Protein AF-A0A8T6G658-F1 (afdb_monomer)

Nearest PDB structures (foldseek):
  6ltl-assembly1_B  TM=3.794E-01  e=1.630E+00  Equus caballus
  6q6p-assembly1_A  TM=4.910E-01  e=5.838E+00  Dissostichus mawsoni

Solvent-accessible surface area (backbone atoms only — not comparable to full-atom values): 6746 Å² total; per-residue (Å²): 136,85,79,72,82,79,75,60,61,68,60,55,50,51,52,49,51,52,50,53,49,52,53,50,50,53,49,49,53,52,50,51,52,50,52,51,46,63,65,47,41,76,64,48,48,58,54,51,52,48,53,52,52,51,53,51,49,54,53,51,51,54,52,50,63,68,46,56,98,50,83,91,45,76,64,54,39,47,52,54,39,45,58,52,26,66,76,32,46,92,84,24,80,54,43,92,72,26,81,63,50,62,60,44,28,58,50,52,50,51,52,55,63,62,70,76,107

Radius of gyration: 29.32 Å; Cα contacts (8 Å, |Δi|>4): 36; chains: 1; bounding box: 66×46×71 Å

Foldseek 3Di:
DDDDPPPPVVVVVVVVVVVVVVVVVVVVVVVVVVVVCVVCCVVVVVVVVVVVVVVVVVLLCQLCVQCVPPDDDLVSLLVSLLVVCVVCCVVAVPRNPGPCSVVSSVVSVVSVVVVVD

Mean predicted aligned error: 12.68 Å

pLDDT: mean 80.24, std 12.01, range [38.59, 91.5]

Structure (mmCIF, N/CA/C/O backbone):
data_AF-A0A8T6G658-F1
#
_entry.id   AF-A0A8T6G658-F1
#
loop_
_atom_site.group_PDB
_atom_site.id
_atom_site.type_symbol
_atom_site.label_atom_id
_atom_site.label_alt_id
_atom_site.label_comp_id
_atom_site.label_asym_id
_atom_site.label_entity_id
_atom_site.label_seq_id
_atom_site.pdbx_PDB_ins_code
_atom_site.Cartn_x
_atom_site.Cartn_y
_atom_site.Cartn_z
_atom_site.occupancy
_atom_site.B_iso_or_equiv
_atom_site.auth_seq_id
_atom_site.auth_comp_id
_atom_site.auth_asym_id
_atom_site.auth_atom_id
_atom_site.pdbx_PDB_model_num
ATOM 1 N N . MET A 1 1 ? 52.894 -33.461 -48.779 1.00 38.59 1 MET A N 1
ATOM 2 C CA . MET A 1 1 ? 52.624 -32.011 -48.885 1.00 38.59 1 MET A CA 1
ATOM 3 C C . MET A 1 1 ? 51.456 -31.682 -47.970 1.00 38.59 1 MET A C 1
ATOM 5 O O . MET A 1 1 ? 50.315 -31.942 -48.333 1.00 38.59 1 MET A O 1
ATOM 9 N N . SER A 1 2 ? 51.746 -31.212 -46.758 1.00 46.56 2 SER A N 1
ATOM 10 C CA . SER A 1 2 ? 50.733 -30.843 -45.764 1.00 46.56 2 SER A CA 1
ATOM 11 C C . SER A 1 2 ? 50.187 -29.459 -46.110 1.00 46.56 2 SER A C 1
ATOM 13 O O . SER A 1 2 ? 50.936 -28.488 -46.097 1.00 46.56 2 SER A O 1
ATOM 15 N N . ARG A 1 3 ? 48.909 -29.375 -46.493 1.00 52.28 3 ARG A N 1
ATOM 16 C CA . ARG A 1 3 ? 48.210 -28.097 -46.674 1.00 52.28 3 ARG A CA 1
ATOM 17 C C . ARG A 1 3 ? 47.861 -27.567 -45.286 1.00 52.28 3 ARG A C 1
ATOM 19 O O . ARG A 1 3 ? 47.031 -28.163 -44.605 1.00 52.28 3 ARG A O 1
ATOM 26 N N . GLU A 1 4 ? 48.517 -26.494 -44.857 1.00 60.88 4 GLU A N 1
ATOM 27 C CA . GLU A 1 4 ? 48.079 -25.737 -43.684 1.00 60.88 4 GLU A CA 1
ATOM 28 C C . GLU A 1 4 ? 46.645 -25.226 -43.904 1.00 60.88 4 GLU A C 1
ATOM 30 O O . GLU A 1 4 ? 46.299 -24.842 -45.028 1.00 60.88 4 GLU A O 1
ATOM 35 N N . PRO A 1 5 ? 45.791 -25.219 -42.865 1.00 54.44 5 PRO A N 1
ATOM 36 C CA . PRO A 1 5 ? 44.478 -24.611 -42.965 1.00 54.44 5 PRO A CA 1
ATOM 37 C C . PRO A 1 5 ? 44.678 -23.104 -43.113 1.00 54.44 5 PRO A C 1
ATOM 39 O O . PRO A 1 5 ? 45.115 -22.421 -42.187 1.00 54.44 5 PRO A O 1
ATOM 42 N N . GLN A 1 6 ? 44.385 -22.596 -44.306 1.00 55.47 6 GLN A N 1
ATOM 43 C CA . GLN A 1 6 ? 44.381 -21.177 -44.623 1.00 55.47 6 GLN A CA 1
ATOM 44 C C . GLN A 1 6 ? 43.380 -20.491 -43.680 1.00 55.47 6 GLN A C 1
ATOM 46 O O . GLN A 1 6 ? 42.170 -20.569 -43.876 1.00 55.47 6 GLN A O 1
ATOM 51 N N . ARG A 1 7 ? 43.879 -19.903 -42.586 1.00 58.94 7 ARG A N 1
ATOM 52 C CA . ARG A 1 7 ? 43.074 -19.138 -41.627 1.00 58.94 7 ARG A CA 1
ATOM 53 C C . ARG A 1 7 ? 42.443 -17.973 -42.382 1.00 58.94 7 ARG A C 1
ATOM 55 O O . ARG A 1 7 ? 43.141 -17.037 -42.774 1.00 58.94 7 ARG A O 1
ATOM 62 N N . ASP A 1 8 ? 41.133 -18.050 -42.595 1.00 67.44 8 ASP A N 1
ATOM 63 C CA . ASP A 1 8 ? 40.344 -17.027 -43.275 1.00 67.44 8 ASP A CA 1
ATOM 64 C C . ASP A 1 8 ? 40.245 -15.776 -42.394 1.00 67.44 8 ASP A C 1
ATOM 66 O O . ASP A 1 8 ? 39.262 -15.538 -41.692 1.00 67.44 8 ASP A O 1
ATOM 70 N N . TRP A 1 9 ? 41.294 -14.955 -42.425 1.00 64.00 9 TRP A N 1
ATOM 71 C CA . TRP A 1 9 ? 41.394 -13.687 -41.701 1.00 64.00 9 TRP A CA 1
ATOM 72 C C . TRP A 1 9 ? 40.197 -12.766 -41.972 1.00 64.00 9 TRP A C 1
ATOM 74 O O . TRP A 1 9 ? 39.808 -11.997 -41.103 1.00 64.00 9 TRP A O 1
ATOM 84 N N . ARG A 1 10 ? 39.559 -12.883 -43.145 1.00 63.84 10 ARG A N 1
ATOM 85 C CA . ARG A 1 10 ? 38.335 -12.147 -43.492 1.00 63.84 10 ARG A CA 1
ATOM 86 C C . ARG A 1 10 ? 37.143 -12.537 -42.623 1.00 63.84 10 ARG A C 1
ATOM 88 O O . ARG A 1 10 ? 36.376 -11.661 -42.242 1.00 63.84 10 ARG A O 1
ATOM 95 N N . SER A 1 11 ? 36.996 -13.821 -42.294 1.00 63.00 11 SER A N 1
ATOM 96 C CA . SER A 1 11 ? 35.934 -14.297 -41.399 1.00 63.00 11 SER A CA 1
ATOM 97 C C . SER A 1 11 ? 36.177 -13.878 -39.948 1.00 63.00 11 SER A C 1
ATOM 99 O O . SER A 1 11 ? 35.231 -13.518 -39.254 1.00 63.00 11 SER A O 1
ATOM 101 N N . GLU A 1 12 ? 37.439 -13.840 -39.511 1.00 62.66 12 GLU A N 1
ATOM 102 C CA . GLU A 1 12 ? 37.810 -13.379 -38.169 1.00 62.66 12 GLU A CA 1
ATOM 103 C C . GLU A 1 12 ? 37.605 -11.861 -38.035 1.00 62.66 12 GLU A C 1
ATOM 105 O O . GLU A 1 12 ? 37.021 -11.413 -37.054 1.00 62.66 12 GLU A O 1
ATOM 110 N N . VAL A 1 13 ? 37.995 -11.074 -39.050 1.00 66.19 13 VAL A N 1
ATOM 111 C CA . VAL A 1 13 ? 37.740 -9.624 -39.106 1.00 66.19 13 VAL A CA 1
ATOM 112 C C . VAL A 1 13 ? 36.244 -9.341 -39.153 1.00 66.19 13 VAL A C 1
ATOM 114 O O . VAL A 1 13 ? 35.778 -8.535 -38.359 1.00 66.19 13 VAL A O 1
ATOM 117 N N . ALA A 1 14 ? 35.477 -10.045 -39.994 1.00 64.25 14 ALA A N 1
ATOM 118 C CA . ALA A 1 14 ? 34.025 -9.902 -40.025 1.00 64.25 14 ALA A CA 1
ATOM 119 C C . ALA A 1 14 ? 33.410 -10.219 -38.655 1.00 64.25 14 ALA A C 1
ATOM 121 O O . ALA A 1 14 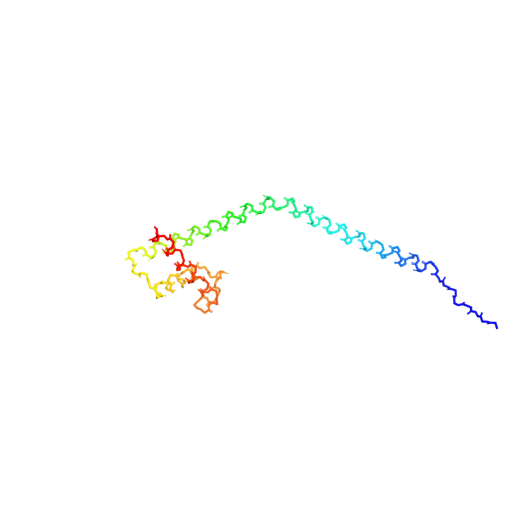? 32.610 -9.438 -38.163 1.00 64.25 14 ALA A O 1
ATOM 122 N N . ARG A 1 15 ? 33.834 -11.304 -37.989 1.00 63.41 15 ARG A N 1
ATOM 123 C CA . ARG A 1 15 ? 33.343 -11.676 -36.652 1.00 63.41 15 ARG A CA 1
ATOM 124 C C . ARG A 1 15 ? 33.699 -10.641 -35.583 1.00 63.41 15 ARG A C 1
ATOM 126 O O . ARG A 1 15 ? 32.874 -10.375 -34.708 1.00 63.41 15 ARG A O 1
ATOM 133 N N . LEU A 1 16 ? 34.900 -10.067 -35.641 1.00 62.28 16 LEU A N 1
ATOM 134 C CA . LEU A 1 16 ? 35.332 -8.993 -34.746 1.00 62.28 16 LEU A CA 1
ATOM 135 C C . LEU A 1 16 ? 34.516 -7.717 -34.979 1.00 62.28 16 LEU A C 1
ATOM 137 O O . LEU A 1 16 ? 34.085 -7.105 -34.008 1.00 62.28 16 LEU A O 1
ATOM 141 N N . ASP A 1 17 ? 34.222 -7.377 -36.234 1.00 61.38 17 ASP A N 1
ATOM 142 C CA . ASP A 1 17 ? 33.406 -6.213 -36.595 1.00 61.38 17 ASP A CA 1
ATOM 143 C C . ASP A 1 17 ? 31.950 -6.377 -36.134 1.00 61.38 17 ASP A C 1
ATOM 145 O O . ASP A 1 17 ? 31.368 -5.460 -35.548 1.00 61.38 17 ASP A O 1
ATOM 149 N N . THR A 1 18 ? 31.360 -7.569 -36.302 1.00 61.47 18 THR A N 1
ATOM 150 C CA . THR A 1 18 ? 30.014 -7.861 -35.783 1.00 61.47 18 THR A CA 1
ATOM 151 C C . THR A 1 18 ? 29.991 -7.814 -34.258 1.00 61.47 18 THR A C 1
ATOM 153 O O . THR A 1 18 ? 29.065 -7.252 -33.679 1.00 61.47 18 THR A O 1
ATOM 156 N N . SER A 1 19 ? 31.011 -8.365 -33.591 1.00 61.03 19 SER A N 1
ATOM 157 C CA . SER A 1 19 ? 31.094 -8.375 -32.122 1.00 61.03 19 SER A CA 1
ATOM 158 C C . SER A 1 19 ? 31.255 -6.959 -31.558 1.00 61.03 19 SER A C 1
ATOM 160 O O . SER A 1 19 ? 30.515 -6.576 -30.653 1.00 61.03 19 SER A O 1
ATOM 162 N N . ALA A 1 20 ? 32.129 -6.146 -32.158 1.00 59.84 20 ALA A N 1
ATOM 16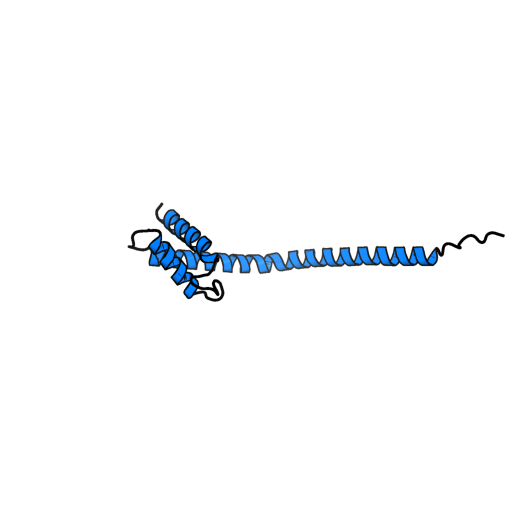3 C CA . ALA A 1 20 ? 32.301 -4.739 -31.804 1.00 59.84 20 ALA A CA 1
ATOM 164 C C . ALA A 1 20 ? 31.025 -3.923 -32.072 1.00 59.84 20 ALA A C 1
ATOM 166 O O . ALA A 1 20 ? 30.638 -3.081 -31.262 1.00 59.84 20 ALA A O 1
ATOM 167 N N . SER A 1 21 ? 30.315 -4.209 -33.168 1.00 60.16 21 SER A N 1
ATOM 168 C CA . SER A 1 21 ? 29.029 -3.576 -33.484 1.00 60.16 21 SER A CA 1
ATOM 169 C C . SER A 1 21 ? 27.939 -3.944 -32.470 1.00 60.16 21 SER A C 1
ATOM 171 O O . SER A 1 21 ? 27.174 -3.077 -32.047 1.00 60.16 21 SER A O 1
ATOM 173 N N . HIS A 1 22 ? 27.888 -5.201 -32.018 1.00 58.12 22 HIS A N 1
ATOM 174 C CA . HIS A 1 22 ? 26.960 -5.648 -30.976 1.00 58.12 22 HIS A CA 1
ATOM 175 C C . HIS A 1 22 ? 27.242 -4.999 -29.613 1.00 58.12 22 HIS A C 1
ATOM 177 O O . HIS A 1 22 ? 26.300 -4.584 -28.931 1.00 58.12 22 HIS A O 1
ATOM 183 N N . GLU A 1 23 ? 28.511 -4.857 -29.222 1.00 60.25 23 GLU A N 1
ATOM 184 C CA . GLU A 1 23 ? 28.893 -4.149 -27.992 1.00 60.25 23 GLU A CA 1
ATOM 185 C C . GLU A 1 23 ? 28.534 -2.660 -28.052 1.00 60.25 23 GLU A C 1
ATOM 187 O O . GLU A 1 23 ? 28.013 -2.099 -27.082 1.0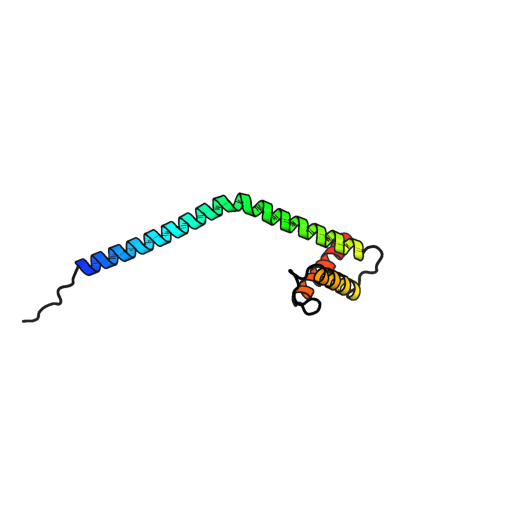0 60.25 23 GLU A O 1
ATOM 192 N N . ASN A 1 24 ? 28.734 -2.024 -29.208 1.00 62.72 24 ASN A N 1
ATOM 193 C CA . ASN A 1 24 ? 28.431 -0.609 -29.405 1.00 62.72 24 ASN A CA 1
ATOM 194 C C . ASN A 1 24 ? 26.912 -0.343 -29.393 1.00 62.72 24 ASN A C 1
ATOM 196 O O . ASN A 1 24 ? 26.449 0.595 -28.740 1.00 62.72 24 ASN A O 1
ATOM 200 N N . LEU A 1 25 ? 26.112 -1.223 -30.010 1.00 62.84 25 LEU A N 1
ATOM 201 C CA . LEU A 1 25 ? 24.645 -1.173 -29.950 1.00 62.84 25 LEU A CA 1
ATOM 202 C C . LEU A 1 25 ? 24.121 -1.362 -28.521 1.00 62.84 25 LEU A C 1
ATOM 204 O O . LEU A 1 25 ? 23.260 -0.605 -28.072 1.00 62.84 25 LEU A O 1
ATOM 208 N N . ASN A 1 26 ? 24.656 -2.331 -27.775 1.00 69.81 26 ASN A N 1
ATOM 209 C CA . ASN A 1 26 ? 24.239 -2.569 -26.392 1.00 69.81 26 ASN A CA 1
ATOM 210 C C . ASN A 1 26 ? 24.601 -1.381 -25.477 1.00 69.81 26 ASN A C 1
ATOM 212 O O . ASN A 1 26 ? 23.815 -0.967 -24.617 1.00 69.81 26 ASN A O 1
ATOM 216 N N . THR A 1 27 ? 25.762 -0.769 -25.717 1.00 72.88 27 THR A N 1
ATOM 217 C CA . THR A 1 27 ? 26.212 0.439 -25.015 1.00 72.88 27 THR A CA 1
ATOM 218 C C . THR A 1 27 ? 25.312 1.635 -25.334 1.00 72.88 27 THR A C 1
ATOM 220 O O . THR A 1 27 ? 24.847 2.308 -24.412 1.00 72.88 27 THR A O 1
ATOM 223 N N . GLN A 1 28 ? 24.962 1.859 -26.604 1.00 76.94 28 GLN A N 1
ATOM 224 C CA . GLN A 1 28 ? 24.029 2.919 -27.005 1.00 76.94 28 GLN A CA 1
ATOM 225 C C . GLN A 1 28 ? 22.630 2.736 -26.412 1.00 76.94 28 GLN A C 1
ATOM 227 O O . GLN A 1 28 ? 22.066 3.693 -25.885 1.00 76.94 28 GLN A O 1
ATOM 232 N N . VAL A 1 29 ? 22.078 1.520 -26.434 1.00 78.38 29 VAL A N 1
ATOM 233 C CA . VAL A 1 29 ? 20.767 1.228 -25.829 1.00 78.38 29 VAL A CA 1
ATOM 234 C C . VAL A 1 29 ? 20.798 1.485 -24.324 1.00 78.38 29 VAL A C 1
ATOM 236 O O . VAL A 1 29 ? 19.863 2.065 -23.767 1.00 78.38 29 VAL A O 1
ATOM 239 N N . THR A 1 30 ? 21.889 1.107 -23.657 1.00 77.50 30 THR A N 1
ATOM 240 C CA . THR A 1 30 ? 22.064 1.348 -22.222 1.00 77.50 30 THR A CA 1
ATOM 241 C C . THR A 1 30 ? 22.129 2.844 -21.917 1.00 77.50 30 THR A C 1
ATOM 243 O O . THR A 1 30 ? 21.408 3.310 -21.032 1.00 77.50 30 THR A O 1
ATOM 246 N N . ILE A 1 31 ? 22.917 3.612 -22.675 1.00 83.81 31 ILE A N 1
ATOM 247 C CA . ILE A 1 31 ? 23.024 5.073 -22.539 1.00 83.81 31 ILE A CA 1
ATOM 248 C C . ILE A 1 31 ? 21.670 5.742 -22.797 1.00 83.81 31 ILE A C 1
ATOM 250 O O . ILE A 1 31 ? 21.217 6.549 -21.987 1.00 83.81 31 ILE A O 1
ATOM 254 N N . PHE A 1 32 ? 20.975 5.365 -23.871 1.00 84.00 32 PHE A N 1
ATOM 255 C CA . PHE A 1 32 ? 19.667 5.920 -24.213 1.00 84.00 32 PHE A CA 1
ATOM 256 C C . PHE A 1 32 ? 18.621 5.631 -23.131 1.00 84.00 32 PHE A C 1
ATOM 258 O O . PHE A 1 32 ? 17.863 6.520 -22.742 1.00 84.00 32 PHE A O 1
ATOM 265 N N . ARG A 1 33 ? 18.629 4.419 -22.560 1.00 83.00 33 ARG A N 1
ATOM 266 C CA . ARG A 1 33 ? 17.758 4.054 -21.434 1.00 83.00 33 ARG A CA 1
ATOM 267 C C . ARG A 1 33 ? 18.032 4.912 -20.199 1.00 83.00 33 ARG A C 1
ATOM 269 O O . ARG A 1 33 ? 17.084 5.301 -19.519 1.00 83.00 33 ARG A O 1
ATOM 276 N N . TRP A 1 34 ? 19.296 5.223 -19.912 1.00 85.38 34 TRP A N 1
ATOM 277 C CA . TRP A 1 34 ? 19.662 6.110 -18.806 1.00 85.38 34 TRP A CA 1
ATOM 278 C C . TRP A 1 34 ? 19.246 7.558 -19.053 1.00 85.38 34 TRP A C 1
ATOM 280 O O . TRP A 1 34 ? 18.683 8.168 -18.148 1.00 85.38 34 TRP A O 1
ATOM 290 N N . ILE A 1 35 ? 19.441 8.085 -20.264 1.00 86.81 35 ILE A N 1
ATOM 291 C CA . ILE A 1 35 ? 19.023 9.447 -20.636 1.00 86.81 35 ILE A CA 1
ATOM 292 C C . ILE A 1 35 ? 17.503 9.584 -20.546 1.00 86.81 35 ILE A C 1
ATOM 294 O O . ILE A 1 35 ? 17.007 10.493 -19.883 1.00 86.81 35 ILE A O 1
ATOM 298 N N . LEU A 1 36 ? 16.754 8.648 -21.138 1.00 85.31 36 LEU A N 1
ATOM 299 C CA . LEU A 1 36 ? 15.298 8.619 -21.019 1.00 85.31 36 LEU A CA 1
ATOM 300 C C . LEU A 1 36 ? 14.871 8.556 -19.556 1.00 85.31 36 LEU A C 1
ATOM 302 O O . LEU A 1 36 ? 14.027 9.335 -19.127 1.00 85.31 36 LEU A O 1
ATOM 306 N N . ARG A 1 37 ? 15.478 7.676 -18.756 1.00 81.00 37 ARG A N 1
ATOM 307 C CA . ARG A 1 37 ? 15.153 7.584 -17.333 1.00 81.00 37 ARG A CA 1
ATOM 308 C C . ARG A 1 37 ? 15.450 8.896 -16.609 1.00 81.00 37 ARG A C 1
ATOM 310 O O . ARG A 1 37 ? 14.617 9.312 -15.823 1.00 81.00 37 ARG A O 1
ATOM 317 N N . LEU A 1 38 ? 16.561 9.571 -16.895 1.00 86.88 38 LEU A N 1
ATOM 318 C CA . LEU A 1 38 ? 16.913 10.851 -16.276 1.00 86.88 38 LEU A CA 1
ATOM 319 C C . LEU A 1 38 ? 15.934 11.973 -16.649 1.00 86.88 38 LEU A C 1
ATOM 321 O O . LEU A 1 38 ? 15.629 12.806 -15.805 1.00 86.88 38 LEU A O 1
ATOM 325 N N . ILE A 1 39 ? 15.421 11.977 -17.882 1.00 85.38 39 ILE A N 1
ATOM 326 C CA . ILE A 1 39 ? 14.435 12.961 -18.349 1.00 85.38 39 ILE A CA 1
ATOM 327 C C . ILE A 1 39 ? 13.054 12.667 -17.761 1.00 85.38 39 ILE A C 1
ATOM 329 O O . ILE A 1 39 ? 12.387 13.579 -17.293 1.00 85.38 39 ILE A O 1
ATOM 333 N N . PHE A 1 40 ? 12.618 11.406 -17.747 1.00 84.25 40 PHE A N 1
ATOM 334 C CA . PHE A 1 40 ? 11.283 11.032 -17.270 1.00 84.25 40 PHE A CA 1
ATOM 335 C C . PHE A 1 40 ? 11.172 10.999 -15.744 1.00 84.25 40 PHE A C 1
ATOM 337 O O . PHE A 1 40 ? 10.100 11.261 -15.204 1.00 84.25 40 PHE A O 1
ATOM 344 N N . LEU A 1 41 ? 12.257 10.703 -15.027 1.00 83.06 41 LEU A N 1
ATOM 345 C CA . LEU A 1 41 ? 12.270 10.620 -13.567 1.00 83.06 41 LEU A CA 1
ATOM 346 C C . LEU A 1 41 ? 11.819 11.916 -12.867 1.00 83.06 41 LEU A C 1
ATOM 348 O O . LEU A 1 41 ? 10.957 11.795 -12.002 1.00 83.06 41 LEU A O 1
ATOM 352 N N . PRO A 1 42 ? 12.273 13.137 -13.213 1.00 82.75 42 PRO A N 1
ATOM 353 C CA . PRO A 1 42 ? 11.796 14.362 -12.567 1.00 82.75 42 PRO A CA 1
ATOM 354 C C . PRO A 1 42 ? 10.317 14.660 -12.831 1.00 82.75 42 PRO A C 1
ATOM 356 O O . PRO A 1 42 ? 9.713 15.372 -12.038 1.00 82.75 42 PRO A O 1
ATOM 359 N N . PHE A 1 43 ? 9.713 14.109 -13.888 1.00 83.12 43 PHE A N 1
ATOM 360 C CA . PHE A 1 43 ? 8.276 14.250 -14.147 1.00 83.12 43 PHE A CA 1
ATOM 361 C C . PHE A 1 43 ? 7.452 13.142 -13.482 1.00 83.12 43 PHE A C 1
ATOM 363 O O . PHE A 1 43 ? 6.397 13.402 -12.907 1.00 83.12 43 PHE A O 1
ATOM 370 N N . TRP A 1 44 ? 7.939 11.901 -13.509 1.00 85.44 44 TRP A N 1
ATOM 371 C CA . TRP A 1 44 ? 7.238 10.749 -12.946 1.00 85.44 44 TRP A CA 1
ATOM 372 C C . TRP A 1 44 ? 7.317 10.699 -11.417 1.00 85.44 44 TRP A C 1
ATOM 374 O O . TRP A 1 44 ? 6.320 10.428 -10.748 1.00 85.44 44 TRP A O 1
ATOM 384 N N . LEU A 1 45 ? 8.488 10.997 -10.849 1.00 86.81 45 LEU A N 1
ATOM 385 C CA . LEU A 1 45 ? 8.740 10.938 -9.413 1.00 86.81 45 LEU A CA 1
ATOM 386 C C . LEU A 1 45 ? 7.800 11.838 -8.589 1.00 86.81 45 LEU A C 1
ATOM 388 O O . LEU A 1 45 ? 7.220 11.317 -7.637 1.00 86.81 45 LEU A O 1
ATOM 392 N N . PRO A 1 46 ? 7.581 13.134 -8.904 1.00 87.31 46 PRO A N 1
ATOM 393 C CA . PRO A 1 46 ? 6.665 13.962 -8.122 1.00 87.31 46 PRO A CA 1
ATOM 394 C C . PRO A 1 46 ? 5.221 13.463 -8.208 1.00 87.31 46 PRO A C 1
ATOM 396 O O . PRO A 1 46 ? 4.528 13.461 -7.194 1.00 87.31 46 PRO A O 1
ATOM 399 N N . PHE A 1 47 ? 4.776 12.977 -9.371 1.00 86.81 47 PHE A N 1
ATOM 400 C CA . PHE A 1 47 ? 3.427 12.430 -9.526 1.00 86.81 47 PHE A CA 1
ATOM 401 C C . PHE A 1 47 ? 3.243 11.140 -8.717 1.00 86.81 47 PHE A C 1
ATOM 403 O O . PHE A 1 47 ? 2.262 10.982 -7.986 1.00 86.81 47 PHE A O 1
ATOM 410 N N . TYR A 1 48 ? 4.230 10.245 -8.774 1.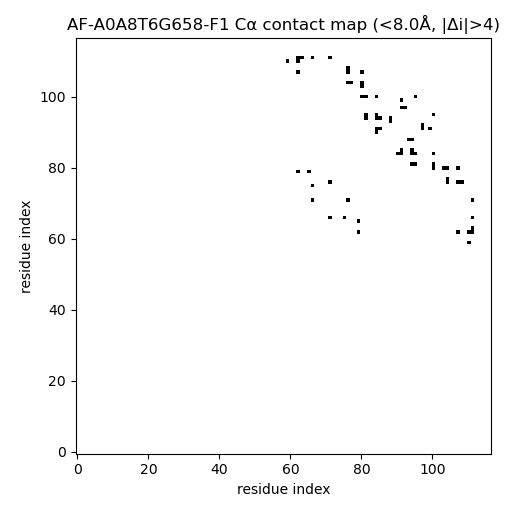00 84.75 48 TYR A N 1
ATOM 411 C CA . TYR A 1 48 ? 4.249 9.023 -7.979 1.00 84.75 48 TYR A CA 1
ATOM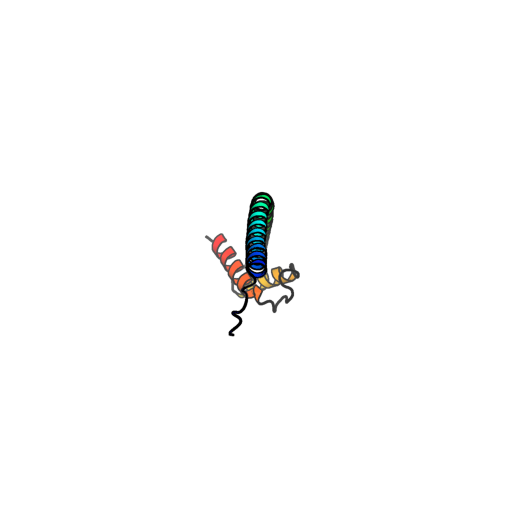 412 C C . TYR A 1 48 ? 4.259 9.330 -6.474 1.00 84.75 48 TYR A C 1
ATOM 414 O O . TYR A 1 48 ? 3.438 8.801 -5.722 1.00 84.75 48 TYR A O 1
ATOM 422 N N . LEU A 1 49 ? 5.136 10.235 -6.026 1.00 89.12 49 LEU A N 1
ATOM 423 C CA . LEU A 1 49 ? 5.216 10.658 -4.627 1.00 89.12 49 LEU A CA 1
ATOM 424 C C . LEU A 1 49 ? 3.926 11.335 -4.159 1.00 89.12 49 LEU A C 1
ATOM 426 O O . LEU A 1 49 ? 3.489 11.080 -3.037 1.00 89.12 49 LEU A O 1
ATOM 430 N N . TYR A 1 50 ? 3.287 12.140 -5.009 1.00 88.62 50 TYR A N 1
ATOM 431 C CA . TYR A 1 50 ? 1.990 12.744 -4.720 1.00 88.62 50 TYR A CA 1
ATOM 432 C C . TYR A 1 50 ? 0.907 11.679 -4.520 1.00 88.62 50 TYR A C 1
ATOM 434 O O . TYR A 1 50 ? 0.204 11.710 -3.510 1.00 88.62 50 TYR A O 1
ATOM 442 N N . GLY A 1 51 ? 0.813 10.693 -5.417 1.00 86.94 51 GLY A N 1
ATOM 443 C CA . GLY A 1 51 ? -0.127 9.577 -5.281 1.00 86.94 51 GLY A CA 1
ATOM 444 C C . GLY A 1 51 ? 0.105 8.774 -3.999 1.00 86.94 51 GLY A C 1
ATOM 445 O O . GLY A 1 51 ? -0.834 8.497 -3.249 1.00 86.94 51 GLY A O 1
ATOM 446 N N . VAL A 1 52 ? 1.369 8.481 -3.680 1.00 86.44 52 VAL A N 1
ATOM 447 C CA . VAL A 1 52 ? 1.749 7.794 -2.438 1.00 86.44 52 VAL A CA 1
ATOM 448 C C . VAL A 1 52 ? 1.390 8.627 -1.206 1.00 86.44 52 VAL A C 1
ATOM 450 O O . VAL A 1 52 ? 0.847 8.086 -0.241 1.00 86.44 52 VAL A O 1
ATOM 453 N N . ALA A 1 53 ? 1.667 9.931 -1.213 1.00 87.12 53 ALA A N 1
ATOM 454 C CA . ALA A 1 53 ? 1.340 10.828 -0.109 1.00 87.12 53 ALA A CA 1
ATOM 455 C C . ALA A 1 53 ? -0.177 10.952 0.085 1.00 87.12 53 ALA A C 1
ATOM 457 O O . ALA A 1 53 ? -0.658 10.853 1.214 1.00 87.12 53 ALA A O 1
ATOM 458 N N . LYS A 1 54 ? -0.938 11.087 -1.005 1.00 89.44 54 LYS A N 1
ATOM 459 C CA . LYS A 1 54 ? -2.404 11.125 -0.990 1.00 89.44 54 LYS A CA 1
ATOM 460 C C . LYS A 1 54 ? -2.982 9.836 -0.408 1.00 89.44 54 LYS A C 1
ATOM 462 O O . LYS A 1 54 ? -3.775 9.898 0.527 1.00 89.44 54 LYS A O 1
ATOM 467 N N . ARG A 1 55 ? -2.514 8.670 -0.870 1.00 86.06 55 ARG A N 1
ATOM 468 C CA . ARG A 1 55 ? -2.936 7.364 -0.336 1.00 86.06 55 ARG A CA 1
ATOM 469 C C . ARG A 1 55 ? -2.585 7.214 1.146 1.00 86.06 55 ARG A C 1
ATOM 471 O O . ARG A 1 55 ? -3.379 6.692 1.919 1.00 86.06 55 ARG A O 1
ATOM 478 N N . ARG A 1 56 ? -1.412 7.698 1.572 1.00 86.62 56 ARG A N 1
ATOM 479 C CA . ARG A 1 56 ? -1.014 7.707 2.992 1.00 86.62 56 ARG A CA 1
ATOM 480 C C . ARG A 1 56 ? -1.950 8.552 3.854 1.00 86.62 56 ARG A C 1
ATOM 482 O O . ARG A 1 56 ? -2.297 8.098 4.939 1.00 86.62 56 ARG A O 1
ATOM 489 N N . ARG A 1 57 ? -2.341 9.742 3.386 1.00 88.12 57 ARG A N 1
ATOM 490 C CA . ARG A 1 57 ? -3.294 10.613 4.093 1.00 88.12 57 ARG A CA 1
ATOM 491 C C . ARG A 1 57 ? -4.669 9.963 4.194 1.00 88.12 57 ARG A C 1
ATOM 493 O O . ARG A 1 57 ? -5.165 9.842 5.303 1.00 88.12 57 ARG A O 1
ATOM 500 N N . ALA A 1 58 ? -5.187 9.426 3.088 1.00 89.56 58 ALA A N 1
ATOM 501 C CA . ALA A 1 58 ? -6.471 8.723 3.067 1.00 89.56 58 ALA A CA 1
ATOM 502 C C . ALA A 1 58 ? -6.510 7.543 4.052 1.00 89.56 58 ALA A C 1
ATOM 504 O O . ALA A 1 58 ? -7.453 7.409 4.822 1.00 89.56 58 ALA A O 1
ATOM 505 N N . ILE A 1 59 ? -5.448 6.728 4.091 1.00 88.69 59 ILE A N 1
ATOM 506 C CA . ILE A 1 59 ? -5.321 5.643 5.074 1.00 88.69 59 ILE A CA 1
ATOM 507 C C . ILE A 1 59 ? -5.319 6.194 6.504 1.00 88.69 59 ILE A C 1
ATOM 509 O O . ILE A 1 59 ? -5.995 5.647 7.370 1.00 88.69 59 ILE A O 1
ATOM 513 N N . LYS A 1 60 ? -4.535 7.247 6.773 1.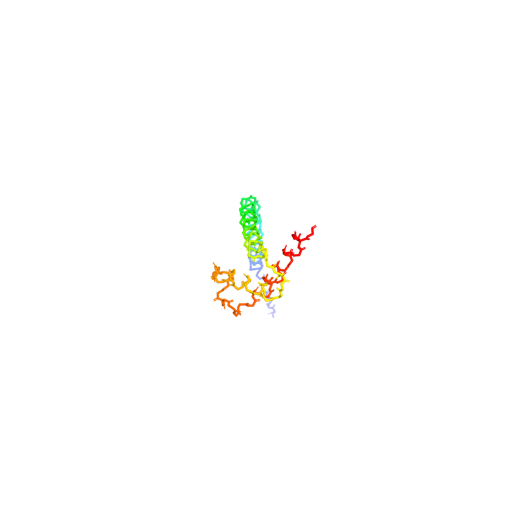00 88.81 60 LYS A N 1
ATOM 514 C CA . LYS A 1 60 ? -4.434 7.823 8.119 1.00 88.81 60 LYS A CA 1
ATOM 515 C C . LYS A 1 60 ? -5.793 8.354 8.582 1.00 88.81 60 LYS A C 1
ATOM 517 O O . LYS A 1 60 ? -6.220 8.011 9.676 1.00 88.81 60 LYS A O 1
ATOM 522 N N . GLU A 1 61 ? -6.467 9.137 7.746 1.00 90.62 61 GLU A N 1
ATOM 523 C CA . GLU A 1 61 ? -7.796 9.688 8.029 1.00 90.62 61 GLU A CA 1
ATOM 524 C C . GLU A 1 61 ? -8.821 8.577 8.274 1.00 90.62 61 GLU A C 1
ATOM 526 O O . GLU A 1 61 ? -9.476 8.585 9.311 1.00 90.62 61 GLU A O 1
ATOM 531 N N . PHE A 1 62 ? -8.877 7.566 7.403 1.00 89.12 62 PHE A N 1
ATOM 532 C CA . PHE A 1 62 ? -9.802 6.438 7.537 1.00 89.12 62 PHE A CA 1
ATOM 533 C C . PHE A 1 62 ? -9.622 5.667 8.849 1.00 89.12 62 PHE A C 1
ATOM 535 O O . PHE A 1 62 ? -10.597 5.324 9.523 1.00 89.12 62 PHE A O 1
ATOM 542 N N . VAL A 1 63 ? -8.368 5.376 9.209 1.00 89.38 63 VAL A N 1
ATOM 543 C CA . VAL A 1 63 ? -8.041 4.640 10.435 1.00 89.38 63 VAL A CA 1
ATOM 544 C C . VAL A 1 63 ? -8.395 5.469 11.663 1.00 89.38 63 VAL A C 1
ATOM 546 O O . VAL A 1 63 ? -9.018 4.945 12.582 1.00 89.38 63 VAL A O 1
ATOM 549 N N . LEU A 1 64 ? -8.025 6.752 11.683 1.00 87.69 64 LEU A N 1
ATOM 550 C CA . LEU A 1 64 ? -8.290 7.621 12.827 1.00 87.69 64 LEU A CA 1
ATOM 551 C C . LEU A 1 64 ? -9.777 7.902 13.006 1.00 87.69 64 LEU A C 1
ATOM 553 O O . LEU A 1 64 ? -10.249 7.876 14.134 1.00 87.69 64 LEU A O 1
ATOM 557 N N . GLU A 1 65 ? -10.528 8.107 11.926 1.00 89.38 65 GLU A N 1
ATOM 558 C CA . GLU A 1 65 ? -11.977 8.304 11.987 1.00 89.38 65 GLU A CA 1
ATOM 559 C C . GLU A 1 65 ? -12.688 7.096 12.611 1.00 89.38 65 GLU A C 1
ATOM 561 O O . GLU A 1 65 ? -13.548 7.266 13.473 1.00 89.38 65 GLU A O 1
ATOM 566 N N . ARG A 1 66 ? -12.288 5.873 12.241 1.00 84.50 66 ARG A N 1
ATOM 567 C CA . ARG A 1 66 ? -12.868 4.631 12.783 1.00 84.50 66 ARG A CA 1
ATOM 568 C C . ARG A 1 66 ? -12.363 4.263 14.176 1.00 84.50 66 ARG A C 1
ATOM 570 O O . ARG A 1 66 ? -13.096 3.639 14.939 1.00 84.50 66 ARG A O 1
ATOM 577 N N . ALA A 1 67 ? -11.129 4.631 14.513 1.00 85.56 67 ALA A N 1
ATOM 578 C CA . ALA A 1 67 ? -10.582 4.447 15.854 1.00 85.56 67 ALA A CA 1
ATOM 579 C 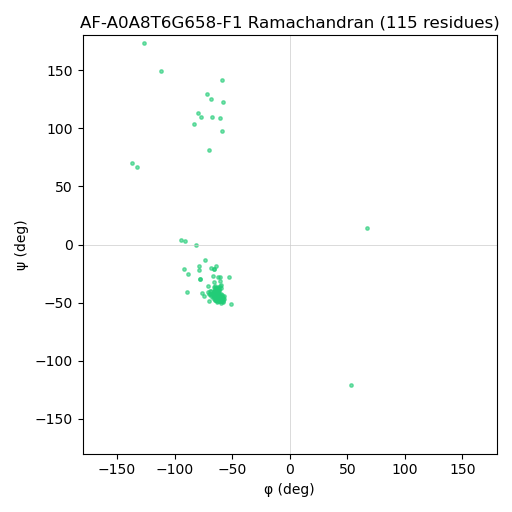C . ALA A 1 67 ? -11.081 5.518 16.840 1.00 85.56 67 ALA A C 1
ATOM 581 O O . ALA A 1 67 ? -11.022 5.316 18.054 1.00 85.56 67 ALA A O 1
ATOM 582 N N . ARG A 1 68 ? -11.594 6.652 16.342 1.00 80.25 68 ARG A N 1
ATOM 583 C CA . ARG A 1 68 ? -12.090 7.757 17.163 1.00 80.25 68 ARG A CA 1
ATOM 584 C C . ARG A 1 68 ? -13.197 7.259 18.091 1.00 80.25 68 ARG A C 1
ATOM 586 O O . ARG A 1 68 ? -14.220 6.749 17.645 1.00 80.25 68 ARG A O 1
ATOM 593 N N . ASN A 1 69 ? -12.993 7.448 19.392 1.00 76.75 69 ASN A N 1
ATOM 594 C CA . ASN A 1 69 ? -13.908 7.046 20.467 1.00 76.75 69 ASN A CA 1
ATOM 595 C C . ASN A 1 69 ? -14.083 5.526 20.663 1.00 76.75 69 ASN A C 1
ATOM 597 O O . ASN A 1 69 ? -15.002 5.119 21.373 1.00 76.75 69 ASN A O 1
ATOM 601 N N . ARG A 1 70 ? -13.221 4.681 20.080 1.00 80.00 70 ARG A N 1
ATOM 602 C CA . ARG A 1 70 ? -13.210 3.230 20.328 1.00 80.00 70 ARG A CA 1
ATOM 603 C C . ARG A 1 70 ? -11.950 2.812 21.088 1.00 80.00 70 ARG A C 1
ATOM 605 O O . ARG A 1 70 ? -10.894 3.422 20.941 1.00 80.00 70 ARG A O 1
ATOM 612 N N . PHE A 1 71 ? -12.060 1.764 21.906 1.00 79.25 71 PHE A N 1
ATOM 613 C CA . PHE A 1 71 ? -10.894 1.170 22.560 1.00 79.25 71 PHE A CA 1
ATOM 614 C C . PHE A 1 71 ? -10.055 0.421 21.522 1.00 79.25 71 PHE A C 1
ATOM 616 O O . PHE A 1 71 ? -10.586 -0.365 20.742 1.00 79.25 71 PHE A O 1
ATOM 623 N N . VAL A 1 72 ? -8.751 0.688 21.493 1.00 81.12 72 VAL A N 1
ATOM 624 C CA . VAL A 1 72 ? -7.856 0.143 20.469 1.00 81.12 72 VAL A CA 1
ATOM 625 C C . VAL A 1 72 ? -7.430 -1.263 20.868 1.00 81.12 72 VAL A C 1
ATOM 627 O O . VAL A 1 72 ? -6.566 -1.441 21.725 1.00 81.12 72 VAL A O 1
ATOM 630 N N . ASP A 1 73 ? -8.014 -2.264 20.219 1.00 85.88 73 ASP A N 1
ATOM 631 C CA . ASP A 1 73 ? -7.660 -3.671 20.375 1.00 85.88 73 ASP A CA 1
ATOM 632 C C . ASP A 1 73 ? -7.351 -4.346 19.022 1.00 85.88 73 ASP A C 1
ATOM 634 O O . ASP A 1 73 ? -7.462 -3.760 17.939 1.00 85.88 73 ASP A O 1
ATOM 638 N N . ALA A 1 74 ? -6.892 -5.600 19.071 1.00 86.69 74 ALA A N 1
ATOM 639 C CA . ALA A 1 74 ? -6.532 -6.351 17.867 1.00 86.69 74 ALA A CA 1
ATOM 640 C C . ALA A 1 74 ? -7.747 -6.668 16.973 1.00 86.69 74 ALA A C 1
ATOM 642 O O . ALA A 1 74 ? -7.588 -6.814 15.754 1.00 86.69 74 ALA A O 1
ATOM 643 N N . ALA A 1 75 ? -8.943 -6.761 17.564 1.00 87.25 75 ALA A N 1
ATOM 644 C CA . ALA A 1 75 ? -10.188 -7.001 16.849 1.00 87.25 75 ALA A CA 1
ATOM 645 C C . ALA A 1 75 ? -10.583 -5.772 16.019 1.00 87.25 75 ALA A C 1
ATOM 647 O O . ALA A 1 75 ? -10.762 -5.902 14.809 1.00 87.25 75 ALA A O 1
ATOM 648 N N . LEU A 1 76 ? -10.571 -4.577 16.617 1.00 88.06 76 LEU A N 1
ATOM 649 C CA . LEU A 1 76 ? -10.833 -3.312 15.932 1.00 88.06 76 LEU A CA 1
ATOM 650 C C . LEU A 1 76 ? -9.846 -3.080 14.785 1.00 88.06 76 LEU A C 1
ATOM 652 O O . LEU A 1 76 ? -10.238 -2.703 13.685 1.00 88.06 76 LEU A O 1
ATOM 656 N N . ILE A 1 77 ? -8.554 -3.341 14.998 1.00 88.56 77 ILE A N 1
ATOM 657 C CA . ILE A 1 77 ? -7.545 -3.195 13.936 1.00 88.56 77 ILE A CA 1
ATOM 658 C C . ILE A 1 77 ? -7.834 -4.149 12.767 1.00 88.56 77 ILE A C 1
ATOM 660 O O . ILE A 1 77 ? -7.618 -3.787 11.608 1.00 88.56 77 ILE A O 1
ATOM 664 N N . SER A 1 78 ? -8.319 -5.358 13.058 1.00 89.94 78 SER A N 1
ATOM 665 C CA . SER A 1 78 ? -8.684 -6.343 12.036 1.00 89.94 78 SER A CA 1
ATOM 666 C C . SER A 1 78 ? -9.954 -5.938 11.281 1.00 89.94 78 SER A C 1
ATOM 668 O O . SER A 1 78 ? -9.962 -6.043 10.058 1.00 89.94 78 SER A O 1
ATOM 670 N N . GLU A 1 79 ? -10.961 -5.402 11.976 1.00 90.50 79 GLU A N 1
ATOM 671 C CA . GLU A 1 79 ? -12.189 -4.835 11.395 1.00 90.50 79 GLU A CA 1
ATOM 672 C C . GLU A 1 79 ? -11.866 -3.671 10.448 1.00 90.50 79 GLU A C 1
ATOM 674 O O . GLU A 1 79 ? -12.283 -3.664 9.292 1.00 90.50 79 GLU A O 1
ATOM 679 N N . ILE A 1 80 ? -11.053 -2.709 10.899 1.00 90.81 80 ILE A N 1
ATOM 680 C CA . ILE A 1 80 ? -10.656 -1.550 10.087 1.00 90.81 80 ILE A CA 1
ATOM 681 C C . ILE A 1 80 ? -9.845 -2.004 8.862 1.00 90.81 80 ILE A C 1
ATOM 683 O O . ILE A 1 80 ? -10.038 -1.476 7.767 1.00 90.81 80 ILE A O 1
ATOM 687 N N . ALA A 1 81 ? -8.942 -2.979 9.024 1.00 91.12 81 ALA A N 1
ATOM 688 C CA . ALA A 1 81 ? -8.165 -3.541 7.917 1.00 91.12 81 ALA A CA 1
ATOM 689 C C . ALA A 1 81 ? -9.047 -4.235 6.875 1.00 91.12 81 ALA A C 1
ATOM 691 O O . ALA A 1 81 ? -8.834 -4.027 5.682 1.00 91.12 81 ALA A O 1
ATOM 692 N N . LEU A 1 82 ? -10.039 -5.009 7.317 1.00 91.50 82 LEU A N 1
ATOM 693 C CA . LEU A 1 82 ? -10.984 -5.668 6.423 1.00 91.50 82 LEU A CA 1
ATOM 694 C C . LEU A 1 82 ? -11.843 -4.642 5.676 1.00 91.50 82 LEU A C 1
ATOM 696 O O . LEU A 1 82 ? -11.891 -4.675 4.452 1.00 91.50 82 LEU A O 1
ATOM 700 N N . ALA A 1 83 ? -12.402 -3.656 6.382 1.00 91.00 83 ALA A N 1
ATOM 701 C CA . ALA A 1 83 ? -13.197 -2.592 5.770 1.00 91.00 83 ALA A CA 1
ATOM 702 C C . ALA A 1 83 ? -12.400 -1.779 4.733 1.00 91.00 83 ALA A C 1
ATOM 704 O O . ALA A 1 83 ? -12.945 -1.331 3.725 1.00 91.00 83 ALA A O 1
ATOM 705 N N . TRP A 1 84 ? -11.097 -1.577 4.963 1.00 91.25 84 TRP A N 1
ATOM 706 C CA . TRP A 1 84 ? -10.225 -0.950 3.971 1.00 91.25 84 TRP A CA 1
ATOM 707 C C . TRP A 1 84 ? -10.014 -1.842 2.743 1.00 91.25 84 TRP A C 1
ATOM 709 O O . TRP A 1 84 ? -10.042 -1.332 1.623 1.00 91.25 84 TRP A O 1
ATOM 719 N N . ALA A 1 85 ? -9.794 -3.144 2.946 1.00 90.50 85 ALA A N 1
ATOM 720 C CA . ALA A 1 85 ? -9.601 -4.107 1.865 1.00 90.50 85 ALA A CA 1
ATOM 721 C C . ALA A 1 85 ? -10.858 -4.253 0.994 1.00 90.50 85 ALA A C 1
ATOM 723 O O . ALA A 1 85 ? -10.757 -4.197 -0.227 1.00 90.50 85 ALA A O 1
ATOM 724 N N . GLU A 1 86 ? -12.040 -4.329 1.606 1.00 89.88 86 GLU A N 1
ATOM 725 C CA . GLU A 1 86 ? -13.330 -4.373 0.903 1.00 89.88 86 GLU A CA 1
ATOM 726 C C . GLU A 1 86 ? -13.584 -3.118 0.060 1.00 89.88 86 GLU A C 1
ATOM 728 O O . GLU A 1 86 ? -14.100 -3.204 -1.052 1.00 89.88 86 GLU A O 1
ATOM 733 N N . ALA A 1 87 ? -13.182 -1.945 0.556 1.00 88.12 87 ALA A N 1
ATOM 734 C CA . ALA A 1 87 ? -13.302 -0.689 -0.181 1.00 88.12 87 ALA A CA 1
ATOM 735 C C . ALA A 1 87 ? -12.287 -0.549 -1.335 1.00 88.12 87 ALA A C 1
ATOM 737 O O . ALA A 1 87 ? -12.436 0.346 -2.166 1.00 88.12 87 ALA A O 1
ATOM 738 N N . HIS A 1 88 ? -11.256 -1.400 -1.388 1.00 88.94 88 HIS A N 1
ATOM 739 C CA . HIS A 1 88 ? -10.175 -1.340 -2.377 1.00 88.94 88 HIS A CA 1
ATOM 740 C C . HIS A 1 88 ? -9.906 -2.726 -2.992 1.00 88.94 88 HIS A C 1
ATOM 742 O O . HIS A 1 88 ? -8.815 -3.278 -2.806 1.00 88.94 88 HIS A O 1
ATOM 748 N N . PRO A 1 89 ? -10.864 -3.284 -3.757 1.00 87.00 89 PRO A N 1
ATOM 749 C CA . PRO A 1 89 ? -10.747 -4.629 -4.326 1.00 87.00 89 PRO A CA 1
ATOM 750 C C . PRO A 1 89 ? -9.570 -4.770 -5.302 1.00 87.00 89 PRO A C 1
ATOM 752 O O . PRO A 1 89 ? -8.988 -5.845 -5.400 1.00 87.00 89 PRO A O 1
ATOM 755 N N . ASP A 1 90 ? -9.160 -3.686 -5.968 1.00 88.50 90 ASP A N 1
ATOM 756 C CA . ASP A 1 90 ? -7.990 -3.685 -6.858 1.00 88.50 90 ASP A CA 1
ATOM 757 C C . ASP A 1 90 ? -6.669 -3.920 -6.105 1.00 88.50 90 ASP A C 1
ATOM 759 O O . ASP A 1 90 ? -5.727 -4.497 -6.647 1.00 88.50 90 ASP A O 1
ATOM 763 N N . ASP A 1 91 ? -6.583 -3.457 -4.853 1.00 85.44 91 ASP A N 1
ATOM 764 C CA . ASP A 1 91 ? -5.404 -3.629 -3.999 1.00 85.44 91 ASP A CA 1
ATOM 765 C C . ASP A 1 91 ? -5.445 -4.949 -3.206 1.00 85.44 91 ASP A C 1
ATOM 767 O O . ASP A 1 91 ? -4.390 -5.448 -2.808 1.00 85.44 91 ASP A O 1
ATOM 771 N N . TYR A 1 92 ? -6.647 -5.481 -2.954 1.00 89.12 92 TYR A N 1
ATOM 772 C CA . TYR A 1 92 ? -6.907 -6.663 -2.126 1.00 89.12 92 TYR A CA 1
ATOM 773 C C . TYR A 1 92 ? -7.943 -7.582 -2.795 1.00 89.12 92 TYR A C 1
ATOM 775 O O . TYR A 1 92 ? -9.074 -7.704 -2.314 1.00 89.12 92 TYR A O 1
ATOM 783 N N . PRO A 1 93 ? -7.587 -8.250 -3.907 1.00 86.62 93 PRO A N 1
ATOM 784 C CA . PRO A 1 93 ? -8.538 -9.023 -4.708 1.00 86.62 93 PRO A CA 1
ATOM 785 C C . PRO A 1 93 ? -9.111 -10.237 -3.968 1.00 86.62 93 PRO A C 1
ATOM 787 O O . PRO A 1 93 ? -10.167 -10.744 -4.336 1.00 86.62 93 PRO A O 1
ATOM 790 N N . LEU A 1 94 ? -8.422 -10.712 -2.927 1.00 87.12 94 LEU A N 1
ATOM 791 C CA . LEU A 1 94 ? -8.848 -11.850 -2.112 1.00 87.12 94 LEU A CA 1
ATOM 792 C C . LEU A 1 94 ? -9.624 -11.437 -0.849 1.00 87.12 94 LEU A C 1
ATOM 794 O O . LEU A 1 94 ? -9.965 -12.304 -0.042 1.00 87.12 94 LEU A O 1
ATOM 798 N N . GLY A 1 95 ? -9.903 -10.139 -0.665 1.00 86.12 95 GLY A N 1
ATOM 799 C CA . GLY A 1 95 ? -10.673 -9.624 0.468 1.00 86.12 95 GLY A CA 1
ATOM 800 C C . GLY A 1 95 ? -10.105 -10.088 1.811 1.00 86.12 95 GLY A C 1
ATOM 801 O O . GLY A 1 95 ? -8.939 -9.839 2.112 1.00 86.12 95 GLY A O 1
ATOM 802 N N . GLU A 1 96 ? -10.917 -10.799 2.601 1.00 84.81 96 GLU A N 1
ATOM 803 C CA . GLU A 1 96 ? -10.549 -11.338 3.921 1.00 84.81 96 GLU A CA 1
ATOM 804 C C . GLU A 1 96 ? -9.376 -12.333 3.891 1.00 84.81 96 GLU A C 1
ATOM 806 O O . GLU A 1 96 ? -8.618 -12.436 4.859 1.00 84.81 96 G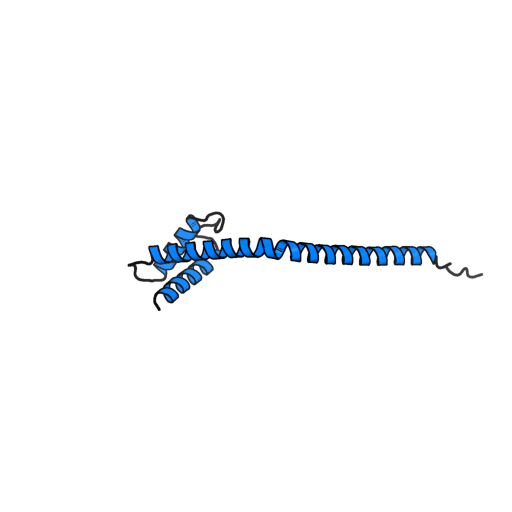LU A O 1
ATOM 811 N N . TYR A 1 97 ? -9.190 -13.043 2.778 1.00 86.38 97 TYR A N 1
ATOM 812 C CA . TYR A 1 97 ? -8.131 -14.044 2.628 1.00 86.38 97 TYR A CA 1
ATOM 813 C C . TYR A 1 97 ? -6.836 -13.461 2.056 1.00 86.38 97 TYR A C 1
ATOM 815 O O . TYR A 1 97 ? -5.879 -14.199 1.809 1.00 86.38 97 TYR A O 1
ATOM 823 N N . ASP A 1 98 ? -6.781 -12.147 1.831 1.00 87.44 98 ASP A N 1
ATOM 824 C CA . ASP A 1 98 ? -5.622 -11.520 1.220 1.00 87.44 98 ASP A CA 1
ATOM 825 C C . ASP A 1 98 ? -4.396 -11.552 2.157 1.00 87.44 98 ASP A C 1
ATOM 827 O O . ASP A 1 98 ? -4.449 -11.042 3.285 1.00 87.44 98 ASP A O 1
ATOM 831 N N . PRO A 1 99 ? -3.241 -12.093 1.715 1.00 86.56 99 PRO A N 1
ATOM 832 C CA . PRO A 1 99 ? -2.035 -12.152 2.544 1.00 86.56 99 PRO A CA 1
ATOM 833 C C . PRO A 1 99 ? -1.490 -10.754 2.899 1.00 86.56 99 PRO A C 1
ATOM 835 O O . PRO A 1 99 ? -0.725 -10.592 3.857 1.00 86.56 99 PRO A O 1
ATOM 838 N N . GLY A 1 100 ? -1.885 -9.720 2.154 1.00 87.19 100 GLY A N 1
ATOM 839 C CA . GLY A 1 100 ? -1.570 -8.320 2.403 1.00 87.19 100 GLY A CA 1
ATOM 840 C C . GLY A 1 100 ? -2.246 -7.736 3.646 1.00 87.19 100 GLY A C 1
ATOM 841 O O . GLY A 1 100 ? -1.730 -6.756 4.200 1.00 87.19 100 GLY A O 1
ATOM 842 N N . LEU A 1 101 ? -3.326 -8.346 4.151 1.00 88.12 101 LEU A N 1
ATOM 843 C CA . LEU A 1 101 ? -4.038 -7.879 5.346 1.00 88.12 101 LEU A CA 1
ATOM 844 C C . LEU A 1 101 ? -3.155 -7.864 6.593 1.00 88.12 101 LEU A C 1
ATOM 846 O O . LEU A 1 101 ? -3.259 -6.946 7.404 1.00 88.12 101 LEU A O 1
ATOM 850 N N . GLY A 1 102 ? -2.237 -8.824 6.742 1.00 88.69 102 GLY A N 1
ATOM 851 C CA . GLY A 1 102 ? -1.319 -8.855 7.885 1.00 88.69 102 GLY A CA 1
ATOM 852 C C . GLY A 1 102 ? -0.459 -7.589 7.965 1.00 88.69 102 GLY A C 1
ATOM 853 O O . GLY A 1 102 ? -0.376 -6.939 9.010 1.00 88.69 102 GLY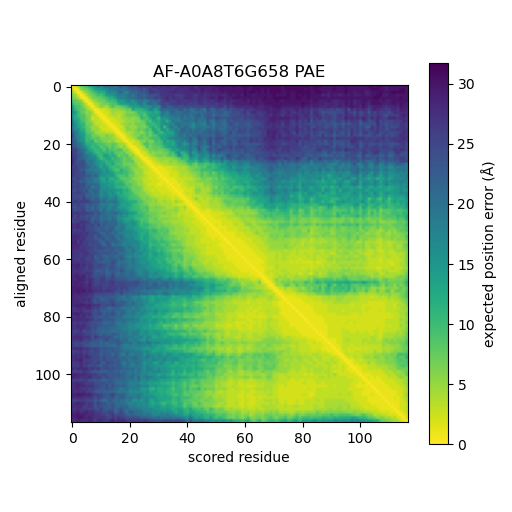 A O 1
ATOM 854 N N . LYS A 1 103 ? 0.109 -7.167 6.826 1.00 88.44 103 LYS A N 1
ATOM 855 C CA . LYS A 1 103 ? 0.891 -5.923 6.731 1.00 88.44 103 LYS A CA 1
ATOM 856 C C . LYS A 1 103 ? 0.017 -4.691 6.961 1.00 88.44 103 LYS A C 1
ATOM 858 O O . LYS A 1 103 ? 0.474 -3.729 7.582 1.00 88.44 103 LYS A O 1
ATOM 863 N N . LEU A 1 104 ? -1.225 -4.721 6.479 1.00 89.12 104 LEU A N 1
ATOM 864 C CA . LEU A 1 104 ? -2.187 -3.639 6.660 1.00 89.12 104 LEU A CA 1
ATOM 865 C C . LEU A 1 104 ? -2.545 -3.447 8.141 1.00 89.12 104 LEU A C 1
ATOM 867 O O . LEU A 1 104 ? -2.426 -2.335 8.652 1.00 89.12 104 LEU A O 1
ATOM 871 N N . ARG A 1 105 ? -2.848 -4.536 8.860 1.00 90.88 105 ARG A N 1
ATOM 872 C CA . ARG A 1 105 ? -3.112 -4.538 10.309 1.00 90.88 105 ARG A CA 1
ATOM 873 C C . ARG A 1 105 ? -1.930 -3.975 11.100 1.00 90.88 105 ARG A C 1
ATOM 875 O O . ARG A 1 105 ? -2.109 -3.066 11.908 1.00 90.88 105 ARG A O 1
ATOM 882 N N . SER A 1 106 ? -0.703 -4.437 10.830 1.00 90.25 106 SER A N 1
ATOM 883 C CA . SER A 1 106 ? 0.501 -3.893 11.484 1.00 90.25 106 SER A CA 1
ATOM 884 C C . SER A 1 106 ? 0.693 -2.400 11.212 1.00 90.25 106 SER A C 1
ATOM 886 O O . SER A 1 106 ? 1.119 -1.651 12.092 1.00 90.25 106 SER A O 1
ATOM 888 N N . ARG A 1 107 ? 0.375 -1.946 9.994 1.00 89.38 107 ARG A N 1
ATOM 889 C CA . ARG A 1 107 ? 0.459 -0.533 9.623 1.00 89.38 107 ARG A CA 1
ATOM 890 C C . ARG A 1 107 ? -0.585 0.305 10.355 1.00 89.38 107 ARG A C 1
ATOM 892 O O . ARG A 1 107 ? -0.236 1.371 10.850 1.00 89.38 107 ARG A O 1
ATOM 899 N N . PHE A 1 108 ? -1.827 -0.163 10.438 1.00 91.19 108 PHE A N 1
ATOM 900 C CA . PHE A 1 108 ? -2.917 0.545 11.114 1.00 91.19 108 PHE A CA 1
ATOM 901 C C . PHE A 1 108 ? -2.656 0.657 12.611 1.00 91.19 108 PHE A C 1
ATOM 903 O O . PHE A 1 108 ? -2.755 1.753 13.156 1.00 91.19 108 PHE A O 1
ATOM 910 N N . ARG A 1 109 ? -2.179 -0.426 13.236 1.00 89.12 109 ARG A N 1
ATOM 911 C CA . ARG A 1 109 ? -1.701 -0.409 14.622 1.00 89.12 109 ARG A CA 1
ATOM 912 C C . ARG A 1 109 ? -0.684 0.708 14.858 1.00 89.12 109 ARG A C 1
ATOM 914 O O . ARG A 1 109 ? -0.863 1.525 15.752 1.00 89.12 109 ARG A O 1
ATOM 921 N N . ARG A 1 110 ? 0.347 0.782 14.009 1.00 89.88 110 ARG A N 1
ATOM 922 C CA . ARG A 1 110 ? 1.397 1.805 14.118 1.00 89.88 110 ARG A CA 1
ATOM 923 C C . ARG A 1 110 ? 0.853 3.225 13.942 1.00 89.88 110 ARG A C 1
ATOM 925 O O . ARG A 1 110 ? 1.341 4.129 14.605 1.00 89.88 110 ARG A O 1
ATOM 932 N N . ILE A 1 111 ? -0.122 3.426 13.052 1.00 88.31 111 ILE A N 1
ATOM 933 C CA . ILE A 1 111 ? -0.756 4.737 12.845 1.00 88.31 111 ILE A CA 1
ATOM 934 C C . ILE A 1 111 ? -1.472 5.184 14.119 1.00 88.31 111 ILE A C 1
ATOM 936 O O . ILE A 1 111 ? -1.243 6.305 14.563 1.00 88.31 111 ILE A O 1
ATOM 940 N N . ILE A 1 112 ? -2.274 4.306 14.722 1.00 86.38 112 ILE A N 1
ATOM 941 C CA . ILE A 1 112 ? -3.027 4.624 15.939 1.00 86.38 112 ILE A CA 1
ATOM 942 C C . ILE A 1 112 ? -2.073 4.894 17.111 1.00 86.38 112 ILE A C 1
ATOM 944 O O . ILE A 1 112 ? -2.184 5.927 17.760 1.00 86.38 112 ILE A O 1
ATOM 948 N N . GLU A 1 113 ? -1.072 4.029 17.321 1.00 87.56 113 GLU A N 1
ATOM 949 C CA . GLU A 1 113 ? -0.053 4.208 18.371 1.00 87.56 113 GLU A CA 1
ATOM 950 C C . GLU A 1 113 ? 0.764 5.504 18.202 1.00 87.56 113 GLU A C 1
ATOM 952 O O . GLU A 1 113 ? 1.231 6.079 19.185 1.00 87.56 113 GLU A O 1
ATOM 957 N N . SER A 1 114 ? 0.971 5.958 16.959 1.00 85.88 114 SER A N 1
ATOM 958 C CA . SER A 1 114 ? 1.698 7.201 16.672 1.00 85.88 114 SER A CA 1
ATOM 959 C C . SER A 1 114 ? 0.873 8.470 16.877 1.00 85.88 114 SER A C 1
ATOM 961 O O . SER A 1 114 ? 1.465 9.529 17.035 1.00 85.88 114 SER A O 1
ATOM 963 N N . ASP A 1 115 ? -0.457 8.370 16.839 1.00 81.75 115 ASP A N 1
ATOM 964 C CA . ASP A 1 115 ? -1.376 9.504 17.012 1.00 81.75 115 ASP A CA 1
ATOM 965 C C . ASP A 1 115 ? -1.795 9.678 18.483 1.00 81.75 115 ASP A C 1
ATOM 967 O O . ASP A 1 115 ? -2.183 10.763 18.896 1.00 81.75 115 ASP A O 1
ATOM 971 N N . SER A 1 116 ? -1.669 8.619 19.293 1.00 68.81 116 SER A N 1
ATOM 972 C CA . SER A 1 116 ? -1.906 8.646 20.743 1.00 68.81 116 SER A CA 1
ATOM 973 C C . SER A 1 116 ? -0.724 9.170 21.577 1.00 68.81 116 SER A C 1
ATOM 975 O O . SER A 1 116 ? -0.812 9.159 22.804 1.00 68.81 116 SER A O 1
ATOM 977 N N . ARG A 1 117 ? 0.399 9.535 20.944 1.00 59.00 117 ARG A N 1
ATOM 978 C CA . ARG A 1 117 ? 1.578 10.142 21.589 1.00 59.00 117 ARG A CA 1
ATOM 979 C C . ARG A 1 117 ? 1.590 11.643 21.359 1.00 59.00 117 ARG A C 1
ATOM 981 O O . ARG A 1 117 ? 1.946 12.349 22.323 1.00 59.00 117 ARG A O 1
#

Secondary structure (DSSP, 8-state):
--------HHHHHHHHHHHHHHHHHHHHHHHHHHHHHHHHHHHHHHHHHHHHHHHHHHHHHHHHHHHTTS---HHHHHHHHHHHHHH-TTT-TTGGG-THHHHHHHHHHHHHHHH--

Sequence (117 aa):
MSREPQRDWRSEVARLDTSASHENLNTQVTIFRWILRLIFLPFWLPFYLYGVAKRRRAIKEFVLERARNRFVDAALISEIALAWAEAHPDDYPLGEYDPGLGKLRSRFRRIIESDSR